Protein AF-A0A6V7L854-F1 (afdb_monomer)

Nearest PDB structures (foldseek):
  8qci-assembly1_B  TM=9.458E-01  e=1.255E-03  Homo sapiens
  8d3d-assembly1_A  TM=9.422E-01  e=1.531E-02  Homo sapiens
  9gvj-assembly1_B  TM=8.737E-01  e=1.338E-01  Homo sapiens
  9gvq-assembly1_B  TM=8.737E-01  e=1.338E-01  Homo sapiens
  7pp6-assembly1_D  TM=8.796E-01  e=1.767E-01  Homo sapiens

InterPro domains:
  IPR001846 von Willebrand factor, type D domain [PF00094] (2-74)
  IPR001846 von Willebrand factor, type D domain [PS51233] (1-74)
  IPR052424 Kielin/Chordin-like & BMP-bindin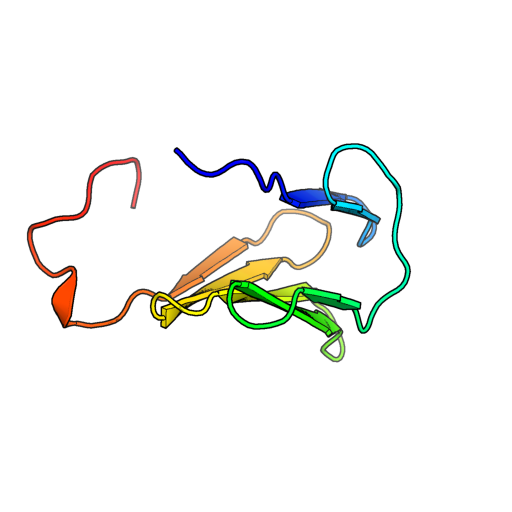g Regulator [PTHR46698] (3-74)

Secondary structure (DSSP, 8-state):
--S--EEEETTTEEEETTEE--SSEEETTTEEEEE-SS-EEEEETTS-EEEE-SSS-EEEE--GGGTTT--S--

Organism: NCBI:txid1563983

Foldseek 3Di:
DDPWDWDQAAPRFIDINNHTDDPQDDDPQFWTWHDDPQWIWIAGNQGWIWTGRRHDDIDIDDDPVCVVVDDDPD

Solvent-accessible surface area (backbone atoms only — not comparable to full-atom values): 4612 Å² total; per-residue (Å²): 135,74,99,71,48,78,46,83,38,63,79,68,38,43,25,53,72,85,42,77,61,69,77,71,41,75,46,86,97,48,35,39,36,40,69,58,101,68,32,40,37,39,41,35,74,90,52,42,33,38,42,33,51,24,78,82,58,74,48,77,47,70,52,76,90,47,67,96,70,74,83,74,96,118

Sequence (74 aa):
VGDLKVNLGQRMRVKVNGMKIEVPYRVPNRLEINRTADSILVTTQIGIKILWDGISFIEVSAPTSYRGRLCGLC

pLDDT: mean 95.22, std 7.28, range [45.91, 98.56]

Radius of gyration: 12.58 Å; Cα contacts (8 Å, |Δi|>4): 114; chains: 1; bounding box: 30×27×28 Å

Structure (mmCIF, N/CA/C/O backbone):
data_AF-A0A6V7L854-F1
#
_entry.id   AF-A0A6V7L854-F1
#
loop_
_atom_site.group_PDB
_atom_site.id
_atom_site.type_symbol
_atom_site.label_atom_id
_atom_site.label_alt_id
_atom_site.label_comp_id
_atom_site.label_asym_id
_atom_site.label_entity_id
_atom_site.label_seq_id
_atom_site.pdbx_PDB_ins_code
_atom_site.Cartn_x
_atom_site.Cartn_y
_atom_site.Cartn_z
_atom_site.occupancy
_atom_site.B_iso_or_equiv
_atom_site.auth_seq_id
_atom_site.auth_comp_id
_atom_site.auth_asym_id
_atom_site.auth_atom_id
_atom_site.pdbx_PDB_model_num
ATOM 1 N N . VAL A 1 1 ? -16.356 6.188 -2.248 1.00 45.91 1 VAL A N 1
ATOM 2 C CA . VAL A 1 1 ? -15.956 6.450 -0.847 1.00 45.91 1 VAL A CA 1
ATOM 3 C C . VAL A 1 1 ? -14.543 7.011 -0.882 1.00 45.91 1 VAL A C 1
ATOM 5 O O . VAL A 1 1 ? -13.620 6.259 -1.159 1.00 45.91 1 VAL A O 1
ATOM 8 N N . GLY A 1 2 ? -14.407 8.330 -0.717 1.00 64.75 2 GLY A N 1
ATOM 9 C CA . GLY A 1 2 ? -13.144 9.073 -0.829 1.00 64.75 2 GLY A CA 1
ATOM 10 C C . GLY A 1 2 ? -12.780 9.509 -2.257 1.00 64.75 2 GLY A C 1
ATOM 11 O O . GLY A 1 2 ? -12.866 8.718 -3.191 1.00 64.75 2 GLY A O 1
ATOM 12 N N . ASP A 1 3 ? -12.321 10.755 -2.405 1.00 83.19 3 ASP A N 1
ATOM 13 C CA . ASP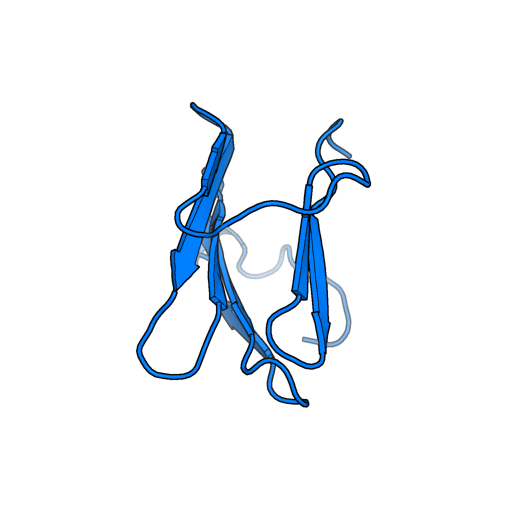 A 1 3 ? -11.884 11.367 -3.680 1.00 83.19 3 ASP A CA 1
ATOM 14 C C . ASP A 1 3 ? -10.464 10.943 -4.110 1.00 83.19 3 ASP A C 1
ATOM 16 O O . ASP A 1 3 ? -9.841 11.557 -4.977 1.00 83.19 3 ASP A O 1
ATOM 20 N N . LEU A 1 4 ? -9.897 9.930 -3.447 1.00 91.12 4 LEU A N 1
ATOM 21 C CA . LEU A 1 4 ? -8.526 9.474 -3.651 1.00 91.12 4 LEU A CA 1
ATOM 22 C C . LEU A 1 4 ? -8.523 8.034 -4.158 1.00 91.12 4 LEU A C 1
ATOM 24 O O . LEU A 1 4 ? -8.919 7.114 -3.447 1.00 91.12 4 LEU A O 1
ATOM 28 N N . LYS A 1 5 ? -8.031 7.839 -5.381 1.00 95.06 5 LYS A N 1
ATOM 29 C CA . LYS A 1 5 ? -7.908 6.534 -6.030 1.00 95.06 5 LYS A CA 1
ATOM 30 C C . LYS A 1 5 ? -6.441 6.191 -6.253 1.00 95.06 5 LYS A C 1
ATOM 32 O O . LYS A 1 5 ? -5.768 6.831 -7.062 1.00 95.06 5 LYS A O 1
ATOM 37 N N . VAL A 1 6 ? -5.969 5.139 -5.592 1.00 96.38 6 VAL A N 1
ATOM 38 C CA . VAL A 1 6 ? -4.644 4.552 -5.832 1.00 96.38 6 VAL A CA 1
ATOM 39 C C . VAL A 1 6 ? -4.802 3.332 -6.732 1.00 96.38 6 VAL A C 1
ATOM 41 O O . VAL A 1 6 ? -5.652 2.484 -6.482 1.00 96.38 6 VAL A O 1
ATOM 44 N N . ASN A 1 7 ? -4.003 3.245 -7.793 1.00 97.56 7 ASN A N 1
ATOM 45 C CA . ASN A 1 7 ? -3.940 2.075 -8.664 1.00 97.56 7 ASN A CA 1
ATOM 46 C C . ASN A 1 7 ? -2.529 1.495 -8.567 1.00 97.56 7 ASN A C 1
ATOM 48 O O . ASN A 1 7 ? -1.561 2.178 -8.914 1.00 97.56 7 ASN A O 1
ATOM 52 N N . LEU A 1 8 ? -2.435 0.247 -8.115 1.00 97.62 8 LEU A N 1
ATOM 53 C CA . LEU A 1 8 ? -1.209 -0.542 -8.072 1.00 97.62 8 LEU A CA 1
ATOM 54 C C . LEU A 1 8 ? -1.251 -1.519 -9.248 1.00 97.62 8 LEU A C 1
ATOM 56 O O . LEU A 1 8 ? -2.187 -2.301 -9.379 1.00 97.62 8 LEU A O 1
ATOM 60 N N . GLY A 1 9 ? -0.299 -1.403 -10.165 1.00 97.50 9 GLY A N 1
ATOM 61 C CA . GLY A 1 9 ? -0.219 -2.224 -11.366 1.00 97.50 9 GLY A CA 1
ATOM 62 C C . GLY A 1 9 ? 1.047 -3.064 -11.402 1.00 97.50 9 GLY A C 1
ATOM 63 O O . GLY A 1 9 ? 1.982 -2.854 -10.626 1.00 97.50 9 GLY A O 1
ATOM 64 N N . GLN A 1 10 ? 1.093 -3.987 -12.362 1.00 96.88 10 GLN A N 1
ATOM 65 C CA . GLN A 1 10 ? 2.283 -4.792 -12.615 1.00 96.88 10 GLN A CA 1
ATOM 66 C C . GLN A 1 10 ? 3.525 -3.932 -12.889 1.00 96.88 10 GLN A C 1
ATOM 68 O O . GLN A 1 10 ? 3.420 -2.785 -13.345 1.00 96.88 10 GLN A O 1
ATOM 73 N N . ARG A 1 11 ? 4.705 -4.512 -12.637 1.00 95.94 11 ARG A N 1
ATOM 74 C CA . ARG A 1 11 ? 6.019 -3.855 -12.730 1.00 95.94 11 ARG A CA 1
ATOM 75 C C . ARG A 1 11 ? 6.117 -2.626 -11.818 1.00 95.94 11 ARG A C 1
ATOM 77 O O . ARG A 1 11 ? 6.654 -1.595 -12.216 1.00 95.94 11 ARG A O 1
ATOM 84 N N . MET A 1 12 ? 5.548 -2.723 -10.613 1.00 96.12 12 MET A N 1
ATOM 85 C CA . MET A 1 12 ? 5.549 -1.664 -9.592 1.00 96.12 12 MET A CA 1
ATOM 86 C C . MET A 1 12 ? 4.968 -0.322 -10.055 1.00 96.12 12 MET A C 1
ATOM 88 O O . MET A 1 12 ? 5.360 0.742 -9.569 1.00 96.12 12 MET A O 1
ATOM 92 N N . ARG A 1 13 ? 4.045 -0.333 -11.023 1.00 97.06 13 ARG A N 1
ATOM 93 C CA . ARG A 1 13 ? 3.453 0.903 -11.539 1.00 97.06 13 ARG A CA 1
ATOM 94 C C . ARG A 1 13 ? 2.427 1.438 -10.547 1.00 97.06 13 ARG A C 1
ATOM 96 O O . ARG A 1 13 ? 1.419 0.78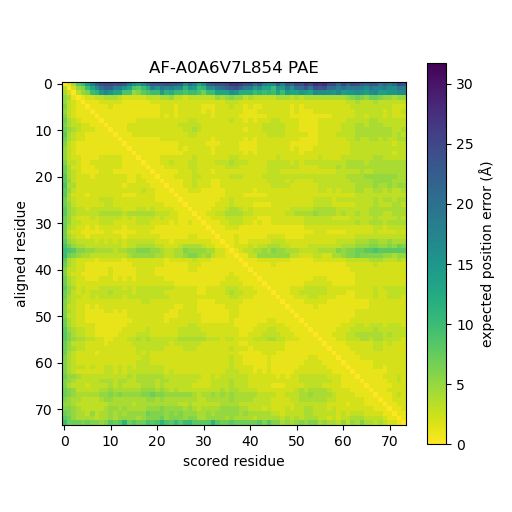4 -10.309 1.00 97.06 13 ARG A O 1
ATOM 103 N N . VAL A 1 14 ? 2.627 2.661 -10.064 1.00 98.25 14 VAL A N 1
ATOM 104 C CA . VAL A 1 14 ? 1.688 3.331 -9.155 1.00 98.25 14 VAL A CA 1
ATOM 105 C C . VAL A 1 14 ? 1.050 4.538 -9.837 1.00 98.25 14 VAL A C 1
ATOM 107 O O . VAL A 1 14 ? 1.733 5.332 -10.491 1.00 98.25 14 VAL A O 1
ATOM 110 N N . LYS A 1 15 ? -0.272 4.678 -9.694 1.00 98.06 15 LYS A N 1
ATOM 111 C CA . LYS A 1 15 ? -1.006 5.894 -10.065 1.00 98.06 15 LYS A CA 1
ATOM 112 C C . LYS A 1 15 ? -1.852 6.400 -8.907 1.00 98.06 15 LYS A C 1
ATOM 114 O O . LYS A 1 15 ? -2.559 5.609 -8.286 1.00 98.06 15 LYS A O 1
ATOM 119 N N . VAL A 1 16 ? -1.866 7.711 -8.703 1.00 96.81 16 VAL A N 1
ATOM 120 C CA . VAL A 1 16 ? -2.758 8.401 -7.765 1.00 96.81 16 VAL A CA 1
ATOM 121 C C . VAL A 1 16 ? -3.645 9.342 -8.568 1.00 96.81 16 VAL A C 1
ATOM 123 O O . VAL A 1 16 ? -3.147 10.164 -9.332 1.00 96.81 16 VAL A O 1
ATOM 126 N N . ASN A 1 17 ? -4.964 9.177 -8.456 1.00 95.44 17 ASN A N 1
ATOM 127 C CA . ASN A 1 17 ? -5.962 9.952 -9.203 1.00 95.44 17 ASN A CA 1
ATOM 128 C C . ASN A 1 17 ? -5.694 9.981 -10.719 1.00 95.44 17 ASN A C 1
ATOM 130 O O . ASN A 1 17 ? -5.798 11.008 -11.377 1.00 95.44 17 ASN A O 1
ATOM 134 N N . GLY A 1 18 ? -5.311 8.827 -11.275 1.00 96.12 18 GLY A N 1
ATOM 135 C CA . GLY A 1 18 ? -5.025 8.664 -12.704 1.00 96.12 18 GLY A CA 1
ATOM 136 C C . GLY A 1 18 ? -3.619 9.094 -13.135 1.00 96.12 18 GLY A C 1
ATOM 137 O O . GLY A 1 18 ? -3.149 8.620 -14.171 1.00 96.12 18 GLY A O 1
ATOM 138 N N . MET A 1 19 ? -2.907 9.882 -12.326 1.00 97.00 19 MET A N 1
ATOM 139 C CA . MET A 1 19 ? -1.547 10.336 -12.621 1.00 97.00 19 MET A CA 1
ATOM 140 C C . MET A 1 19 ? -0.511 9.324 -12.141 1.00 97.00 19 MET A C 1
ATOM 142 O O . MET A 1 19 ? -0.600 8.817 -11.023 1.00 97.00 19 MET A O 1
ATOM 146 N N . LYS A 1 20 ? 0.479 9.015 -12.985 1.00 97.62 20 LYS A N 1
ATOM 147 C CA . LYS A 1 20 ? 1.636 8.203 -12.584 1.00 97.62 20 LYS A CA 1
ATOM 148 C C . LYS A 1 20 ? 2.474 9.010 -11.592 1.00 97.62 20 LYS A C 1
ATOM 150 O O . LYS A 1 20 ? 2.742 10.177 -11.849 1.00 97.62 20 LYS A O 1
ATOM 155 N N . ILE A 1 21 ? 2.877 8.379 -10.495 1.00 97.62 21 ILE A N 1
ATOM 156 C CA . ILE A 1 21 ? 3.725 9.002 -9.473 1.00 97.62 21 ILE A CA 1
ATOM 157 C C . ILE A 1 21 ? 5.059 8.269 -9.363 1.00 97.62 21 ILE A C 1
ATOM 159 O O . ILE A 1 21 ? 5.187 7.121 -9.801 1.00 97.62 21 ILE A O 1
ATOM 163 N N . GLU A 1 22 ? 6.032 8.937 -8.759 1.00 96.75 22 GLU A N 1
ATOM 164 C CA . GLU A 1 22 ? 7.269 8.328 -8.280 1.00 96.75 22 GLU A CA 1
ATOM 165 C C . GLU A 1 22 ? 7.165 8.073 -6.778 1.00 96.75 22 GLU A C 1
ATOM 167 O O . GLU A 1 22 ? 6.493 8.810 -6.062 1.00 96.75 22 GLU A O 1
ATOM 172 N N . VAL A 1 23 ? 7.785 6.991 -6.315 1.00 96.69 23 VAL A N 1
ATOM 173 C CA . VAL A 1 23 ? 7.759 6.553 -4.914 1.00 96.69 23 VAL A CA 1
ATOM 174 C C . VAL A 1 23 ? 9.117 6.907 -4.286 1.00 96.69 23 VAL A C 1
ATOM 176 O O . VAL A 1 23 ? 10.129 6.616 -4.927 1.00 96.69 23 VAL A O 1
ATOM 179 N N . PRO A 1 24 ? 9.178 7.482 -3.066 1.00 97.88 24 PRO A N 1
ATOM 180 C CA . PRO A 1 24 ? 8.082 7.642 -2.107 1.00 97.88 24 PRO A CA 1
ATOM 181 C C . PRO A 1 24 ? 7.101 8.767 -2.461 1.00 97.88 24 PRO A C 1
ATOM 183 O O . PRO A 1 24 ? 7.477 9.798 -3.008 1.00 97.88 24 PRO A O 1
ATOM 186 N N . TYR A 1 25 ? 5.82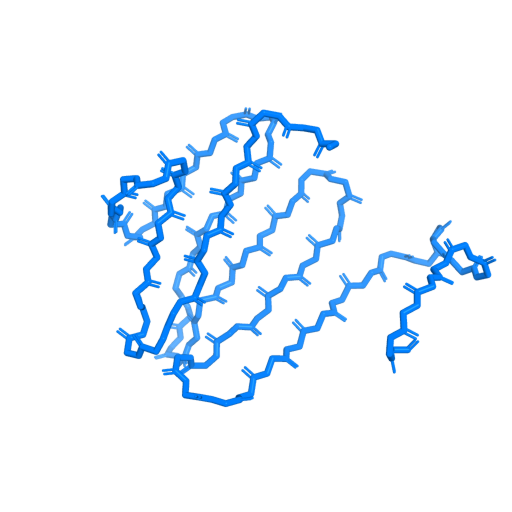6 8.566 -2.119 1.00 98.12 25 TYR A N 1
ATOM 187 C CA . TYR A 1 25 ? 4.754 9.536 -2.347 1.00 98.12 25 TYR A CA 1
ATOM 188 C C . TYR A 1 25 ? 3.836 9.623 -1.133 1.00 98.12 25 TYR A C 1
ATOM 190 O O . TYR A 1 25 ? 3.425 8.605 -0.577 1.00 98.12 25 TYR A O 1
ATOM 198 N N . ARG A 1 26 ? 3.460 10.839 -0.738 1.00 97.38 26 ARG A N 1
ATOM 199 C CA . ARG A 1 26 ? 2.615 11.073 0.434 1.00 97.38 26 ARG A CA 1
ATOM 200 C C . ARG A 1 26 ? 1.470 12.011 0.097 1.00 97.38 26 ARG A C 1
ATOM 202 O O . ARG A 1 26 ? 1.670 13.061 -0.504 1.00 97.38 26 ARG A O 1
ATOM 209 N N . VAL A 1 27 ? 0.280 11.652 0.567 1.00 95.88 27 VAL A N 1
ATOM 210 C CA . VAL A 1 27 ? -0.867 12.557 0.637 1.00 95.88 27 VAL A CA 1
ATOM 211 C C . VAL A 1 27 ? -1.097 12.859 2.118 1.00 95.88 27 VAL A C 1
ATOM 213 O O . VAL A 1 27 ? -1.517 11.955 2.851 1.00 95.88 27 VAL A O 1
ATOM 216 N N . PRO A 1 28 ? -0.786 14.084 2.587 1.00 95.06 28 PRO A N 1
ATOM 217 C CA . PRO A 1 28 ? -0.907 14.451 3.994 1.00 95.06 28 PRO A CA 1
ATOM 218 C C . PRO A 1 28 ? -2.284 14.104 4.547 1.00 95.06 28 PRO A C 1
ATOM 220 O O . PRO A 1 28 ? -3.294 14.369 3.895 1.00 95.06 28 PRO A O 1
ATOM 223 N N . ASN A 1 29 ? -2.313 13.498 5.737 1.00 93.06 29 ASN A N 1
ATOM 224 C CA . ASN A 1 29 ? -3.548 13.062 6.391 1.00 93.06 29 ASN A CA 1
ATOM 225 C C . ASN A 1 29 ? -4.453 12.269 5.439 1.00 93.06 29 ASN A C 1
ATOM 227 O O . ASN A 1 29 ? -5.649 12.547 5.361 1.00 93.06 29 ASN A O 1
ATOM 231 N N . ARG A 1 30 ? -3.872 11.359 4.640 1.00 94.62 30 ARG A N 1
ATOM 232 C CA . ARG A 1 30 ? -4.606 10.362 3.845 1.00 94.62 30 ARG A CA 1
ATOM 233 C C . ARG A 1 30 ? -3.836 9.057 3.725 1.00 94.62 30 ARG A C 1
ATOM 235 O O . ARG A 1 30 ? -4.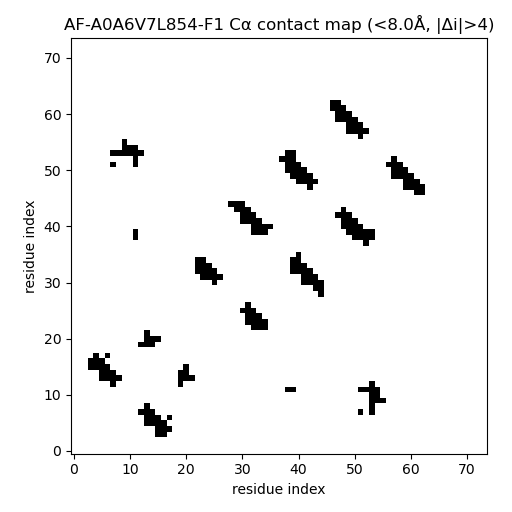327 8.020 4.173 1.00 94.62 30 ARG A O 1
ATOM 242 N N . LEU A 1 31 ? -2.649 9.099 3.122 1.00 96.00 31 LEU A N 1
ATOM 243 C CA . LEU A 1 31 ? -1.836 7.907 2.895 1.00 96.00 31 LEU A CA 1
ATOM 244 C C . LEU A 1 31 ? -0.363 8.219 2.643 1.00 96.00 31 LEU A C 1
ATOM 246 O O . LEU A 1 31 ? 0.016 9.341 2.302 1.00 96.00 31 LEU A O 1
ATOM 250 N N . GLU A 1 32 ? 0.440 7.173 2.740 1.00 98.06 32 GLU A N 1
ATOM 251 C CA . GLU A 1 32 ? 1.844 7.138 2.368 1.00 98.06 32 GLU A CA 1
ATOM 252 C C . GLU A 1 32 ? 2.103 5.909 1.494 1.00 98.06 32 GLU A C 1
ATOM 254 O O . GLU A 1 32 ? 1.564 4.831 1.748 1.00 98.06 32 GLU A O 1
ATOM 259 N N . ILE A 1 33 ? 2.893 6.087 0.443 1.00 98.50 33 ILE A N 1
ATOM 260 C CA . ILE A 1 33 ? 3.292 5.048 -0.500 1.00 98.50 33 ILE A CA 1
ATOM 261 C C . ILE A 1 33 ? 4.810 4.986 -0.473 1.00 98.50 33 ILE A C 1
ATOM 263 O O . ILE A 1 33 ? 5.474 5.955 -0.841 1.00 98.50 33 ILE A O 1
ATOM 267 N N . ASN A 1 34 ? 5.344 3.837 -0.081 1.00 98.31 34 ASN A N 1
ATOM 268 C CA . ASN A 1 34 ? 6.772 3.572 -0.014 1.00 98.31 34 ASN A CA 1
ATOM 269 C C . ASN A 1 34 ? 7.132 2.330 -0.820 1.00 98.31 34 ASN A C 1
ATOM 271 O O . ASN A 1 34 ? 6.281 1.503 -1.149 1.00 98.31 34 ASN A O 1
ATOM 275 N N . ARG A 1 35 ? 8.419 2.208 -1.130 1.00 96.69 35 ARG A N 1
ATOM 276 C CA . ARG A 1 35 ? 8.997 1.020 -1.747 1.00 96.69 35 ARG A CA 1
ATOM 277 C C . ARG A 1 35 ? 9.798 0.261 -0.687 1.00 96.69 35 ARG A C 1
ATOM 279 O O . ARG A 1 35 ? 10.605 0.867 0.013 1.00 96.69 35 ARG A O 1
ATOM 286 N N . THR A 1 36 ? 9.554 -1.039 -0.566 1.00 94.69 36 THR A N 1
ATOM 287 C CA . THR A 1 36 ? 10.435 -1.980 0.146 1.00 94.69 36 THR A CA 1
ATOM 288 C C . THR A 1 36 ? 11.464 -2.548 -0.840 1.00 94.69 36 THR A C 1
ATOM 290 O O . THR A 1 36 ? 11.551 -2.087 -1.977 1.00 94.69 36 THR A O 1
ATOM 293 N N . ALA A 1 37 ? 12.257 -3.548 -0.444 1.00 91.56 37 ALA A N 1
ATOM 294 C CA . ALA A 1 37 ? 13.199 -4.194 -1.362 1.00 91.56 37 ALA A CA 1
ATOM 295 C C . ALA A 1 37 ? 12.517 -4.740 -2.636 1.00 91.56 37 ALA A C 1
ATOM 297 O O . ALA A 1 37 ? 13.073 -4.646 -3.728 1.00 91.56 37 ALA A O 1
ATOM 298 N N . ASP A 1 38 ? 11.299 -5.261 -2.499 1.00 94.88 38 ASP A N 1
ATOM 299 C CA . ASP A 1 38 ? 10.617 -6.084 -3.497 1.00 94.88 38 ASP A CA 1
ATOM 300 C C . ASP A 1 38 ? 9.128 -5.753 -3.672 1.00 94.88 38 ASP A C 1
ATOM 302 O O . ASP A 1 38 ? 8.454 -6.444 -4.425 1.00 94.88 38 ASP A O 1
ATOM 306 N N . SER A 1 39 ? 8.599 -4.723 -3.001 1.00 98.06 39 SER A N 1
ATOM 307 C CA . SER A 1 39 ? 7.165 -4.407 -2.990 1.00 98.06 39 SER A CA 1
ATOM 308 C C . SER A 1 39 ? 6.875 -2.905 -2.902 1.00 98.06 39 SER A C 1
ATOM 310 O O . SER A 1 39 ? 7.713 -2.085 -2.516 1.00 98.06 39 SER A O 1
ATOM 312 N N . ILE A 1 40 ? 5.642 -2.527 -3.238 1.00 98.44 40 ILE A N 1
ATOM 313 C CA . ILE A 1 40 ? 5.041 -1.242 -2.874 1.00 98.44 40 ILE A CA 1
ATOM 314 C C . ILE A 1 40 ? 4.218 -1.430 -1.602 1.00 98.44 40 ILE A C 1
ATOM 316 O O . ILE A 1 40 ? 3.294 -2.240 -1.576 1.00 98.44 40 ILE A O 1
ATOM 320 N N . LEU A 1 41 ? 4.522 -0.638 -0.576 1.00 98.56 41 LEU A N 1
ATOM 321 C CA . LEU A 1 41 ? 3.748 -0.547 0.655 1.00 98.56 41 LEU A CA 1
ATOM 322 C C . LEU A 1 41 ? 2.884 0.715 0.624 1.00 98.56 41 LEU A C 1
ATOM 324 O O . LEU A 1 41 ? 3.406 1.830 0.624 1.00 98.56 41 LEU A O 1
ATOM 328 N N . VAL A 1 42 ? 1.565 0.547 0.656 1.00 98.38 42 VAL A N 1
ATOM 329 C CA . VAL A 1 42 ? 0.608 1.636 0.874 1.00 98.38 42 VAL A CA 1
ATOM 330 C C . VAL A 1 42 ? 0.134 1.579 2.317 1.00 98.38 42 VAL A C 1
ATOM 332 O O . VAL A 1 42 ? -0.456 0.590 2.741 1.00 98.38 42 VAL A O 1
ATOM 335 N N . THR A 1 43 ? 0.353 2.652 3.068 1.00 98.19 43 THR A N 1
ATOM 336 C CA . THR A 1 43 ? -0.181 2.825 4.421 1.00 98.19 43 THR A CA 1
ATOM 337 C C . THR A 1 43 ? -1.236 3.913 4.396 1.00 98.19 43 THR A C 1
ATOM 339 O O . THR A 1 43 ? -0.962 5.051 4.022 1.00 98.19 43 THR A O 1
ATOM 342 N N . THR A 1 44 ? -2.456 3.574 4.795 1.00 97.12 44 THR A N 1
ATOM 343 C CA . THR A 1 44 ? -3.547 4.543 4.910 1.00 97.12 44 THR A CA 1
ATOM 344 C C . THR A 1 44 ? -3.666 5.042 6.343 1.00 97.12 44 THR A C 1
ATOM 346 O O . THR A 1 44 ? -3.374 4.331 7.303 1.00 97.12 44 THR A O 1
ATOM 349 N N . GLN A 1 45 ? -4.170 6.257 6.505 1.00 95.44 45 GLN A N 1
ATOM 350 C CA . GLN A 1 45 ? -4.447 6.838 7.818 1.00 95.44 45 GLN A CA 1
ATOM 351 C C . GLN A 1 45 ? -5.470 6.064 8.658 1.00 95.44 45 GLN A C 1
ATOM 353 O O . GLN A 1 45 ? -5.453 6.148 9.880 1.00 95.44 45 GLN A O 1
ATOM 358 N N . ILE A 1 46 ? -6.366 5.313 8.007 1.00 94.25 46 ILE A N 1
ATOM 359 C CA . ILE A 1 46 ? -7.387 4.498 8.679 1.00 94.25 46 ILE A CA 1
ATOM 360 C C . ILE A 1 46 ? -6.823 3.154 9.173 1.00 94.25 46 ILE A C 1
ATOM 362 O O . ILE A 1 46 ? -7.576 2.300 9.639 1.00 94.25 46 ILE A O 1
ATOM 366 N N . GLY A 1 47 ? -5.506 2.959 9.046 1.00 96.12 47 GLY A N 1
ATOM 367 C CA . GLY A 1 47 ? -4.761 1.807 9.544 1.00 96.12 47 GLY A CA 1
ATOM 368 C C . GLY A 1 47 ? -4.672 0.625 8.579 1.00 96.12 47 GLY A C 1
ATOM 369 O O . GLY A 1 47 ? -3.947 -0.319 8.878 1.00 96.12 47 GLY A O 1
ATOM 370 N N . ILE A 1 48 ? -5.354 0.666 7.428 1.00 96.62 48 ILE A N 1
ATOM 371 C CA . ILE A 1 48 ? -5.226 -0.370 6.393 1.00 96.62 48 ILE A CA 1
ATOM 372 C C . ILE A 1 48 ? -3.864 -0.240 5.710 1.00 96.62 48 ILE A C 1
ATOM 374 O O . ILE A 1 48 ? -3.479 0.863 5.296 1.00 96.62 48 ILE A O 1
ATOM 378 N N . LYS A 1 49 ? -3.170 -1.369 5.568 1.00 98.06 49 LYS A N 1
ATOM 379 C CA . LYS A 1 49 ? -1.905 -1.499 4.840 1.00 98.06 49 LYS A CA 1
ATOM 380 C C . LYS A 1 49 ? -2.070 -2.458 3.668 1.00 98.06 49 LYS A C 1
ATOM 382 O O . LYS A 1 49 ? -2.754 -3.469 3.798 1.00 98.06 49 LYS A O 1
ATOM 387 N N . ILE A 1 50 ? -1.446 -2.130 2.543 1.00 97.94 50 ILE A N 1
ATOM 388 C CA . ILE A 1 50 ? -1.415 -2.973 1.344 1.00 97.94 50 ILE A CA 1
ATOM 389 C C . ILE A 1 50 ? 0.040 -3.157 0.930 1.00 97.94 50 ILE A C 1
ATOM 391 O O . ILE A 1 50 ? 0.739 -2.161 0.731 1.00 97.94 50 ILE A O 1
ATOM 395 N N . LEU A 1 51 ? 0.471 -4.405 0.771 1.00 98.31 51 LEU A N 1
ATOM 396 C CA . LEU A 1 51 ? 1.762 -4.771 0.197 1.00 98.31 51 LEU A CA 1
ATOM 397 C C . LEU A 1 51 ? 1.529 -5.396 -1.181 1.00 98.31 51 LEU A C 1
ATOM 399 O O . LEU A 1 51 ? 0.720 -6.312 -1.313 1.00 98.31 51 LEU A O 1
ATOM 403 N N . TRP A 1 52 ? 2.201 -4.878 -2.206 1.00 98.44 52 TRP A N 1
A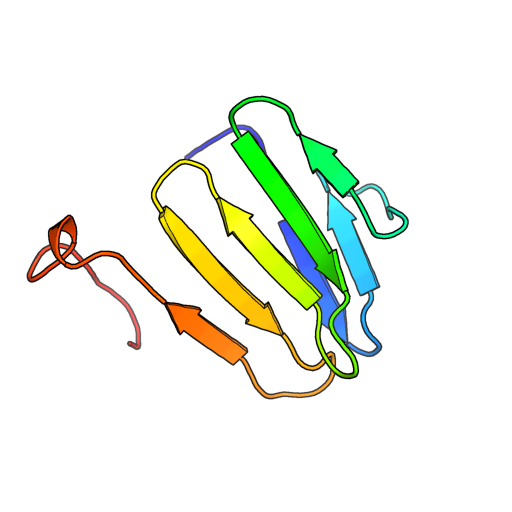TOM 404 C CA . TRP A 1 52 ? 2.051 -5.320 -3.593 1.00 98.44 52 TRP A CA 1
ATOM 405 C C . TRP A 1 52 ? 3.411 -5.599 -4.227 1.00 98.44 52 TRP A C 1
ATOM 407 O O . TRP A 1 52 ? 4.221 -4.679 -4.358 1.00 98.44 52 TRP A O 1
ATOM 417 N N . ASP A 1 53 ? 3.627 -6.833 -4.678 1.00 97.88 53 ASP A N 1
ATOM 418 C CA . ASP A 1 53 ? 4.895 -7.307 -5.259 1.00 97.88 53 ASP A CA 1
ATOM 419 C C . ASP A 1 53 ? 5.117 -6.873 -6.723 1.00 97.88 53 ASP A C 1
ATOM 421 O O . ASP A 1 53 ? 6.145 -7.164 -7.332 1.00 97.88 53 ASP A O 1
ATOM 425 N N . GLY A 1 54 ? 4.152 -6.191 -7.346 1.00 97.62 54 GLY A N 1
ATOM 426 C CA . GLY A 1 54 ? 4.267 -5.800 -8.750 1.00 97.62 54 GLY A CA 1
ATOM 427 C C . GLY A 1 54 ? 4.021 -6.928 -9.754 1.00 97.62 54 GLY A C 1
ATOM 428 O O . GLY A 1 54 ? 4.212 -6.688 -10.951 1.00 97.62 54 GLY A O 1
ATOM 429 N N . ILE A 1 55 ? 3.597 -8.115 -9.324 1.00 97.75 55 ILE A N 1
ATOM 430 C CA . ILE A 1 55 ? 3.404 -9.301 -10.165 1.00 97.75 55 ILE A CA 1
ATOM 431 C C . ILE A 1 55 ? 2.030 -9.923 -9.905 1.00 97.75 55 ILE A C 1
ATOM 433 O O . ILE A 1 55 ? 1.174 -9.871 -10.795 1.00 97.75 55 ILE A O 1
ATOM 437 N N . SER A 1 56 ? 1.826 -10.513 -8.726 1.00 96.62 56 SER A N 1
ATOM 438 C CA . SER A 1 56 ? 0.632 -11.308 -8.401 1.00 96.62 56 SER A CA 1
ATOM 439 C C . SER A 1 56 ? 0.324 -11.419 -6.909 1.00 96.62 56 SER A C 1
ATOM 441 O O . SER A 1 56 ? -0.827 -11.679 -6.561 1.00 96.62 56 SER A O 1
ATOM 443 N N . PHE A 1 57 ? 1.309 -11.218 -6.033 1.00 96.94 57 PHE A N 1
ATOM 444 C CA . PHE A 1 57 ? 1.109 -11.287 -4.595 1.00 96.94 57 PHE A CA 1
ATOM 445 C C . PHE A 1 57 ? 0.599 -9.954 -4.046 1.00 96.94 57 PHE A C 1
ATOM 447 O O . PHE A 1 57 ? 1.192 -8.892 -4.255 1.00 96.94 57 PHE A O 1
ATOM 454 N N . ILE A 1 58 ? -0.497 -10.033 -3.293 1.00 96.88 58 ILE A N 1
ATOM 455 C CA . ILE A 1 58 ? -1.041 -8.920 -2.527 1.00 96.88 58 ILE A CA 1
ATOM 456 C C . ILE A 1 58 ? -1.301 -9.363 -1.092 1.00 96.88 58 ILE A C 1
ATOM 458 O O . ILE A 1 58 ? -1.942 -10.384 -0.851 1.00 96.88 58 ILE A O 1
ATOM 462 N N . GLU A 1 59 ? -0.842 -8.559 -0.143 1.00 97.56 59 GLU A N 1
ATOM 463 C CA . GLU A 1 59 ? -1.191 -8.699 1.266 1.00 97.56 59 GLU A CA 1
ATOM 464 C C . GLU A 1 59 ? -1.971 -7.466 1.714 1.00 97.56 59 GLU A C 1
ATOM 466 O O . GLU A 1 59 ? -1.605 -6.329 1.400 1.00 97.56 59 GLU A O 1
ATOM 471 N N . VAL A 1 60 ? -3.048 -7.691 2.465 1.00 97.50 60 VAL A N 1
ATOM 472 C CA . VAL A 1 60 ? -3.843 -6.630 3.082 1.00 97.50 60 VAL A CA 1
ATOM 473 C C . VAL A 1 60 ? -3.841 -6.843 4.588 1.00 97.50 60 VAL A C 1
ATOM 475 O O . VAL A 1 60 ? -4.350 -7.847 5.079 1.00 97.50 60 VAL A O 1
ATOM 478 N N . SER A 1 61 ? -3.304 -5.879 5.332 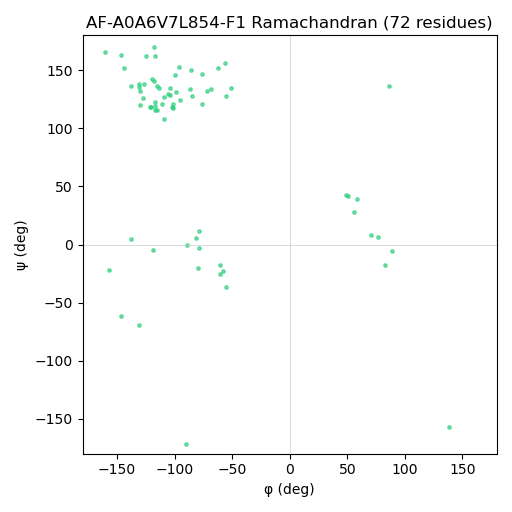1.00 98.00 61 SER A N 1
ATOM 479 C CA . SER A 1 61 ? -3.360 -5.882 6.794 1.00 98.00 61 SER A CA 1
ATOM 480 C C . SER A 1 61 ? -4.401 -4.873 7.273 1.00 98.00 61 SER A C 1
ATOM 482 O O . SER A 1 61 ? -4.367 -3.698 6.892 1.00 98.00 61 SER A O 1
ATOM 484 N N . ALA A 1 62 ? -5.306 -5.314 8.146 1.00 97.88 62 ALA A N 1
ATOM 485 C CA . ALA A 1 62 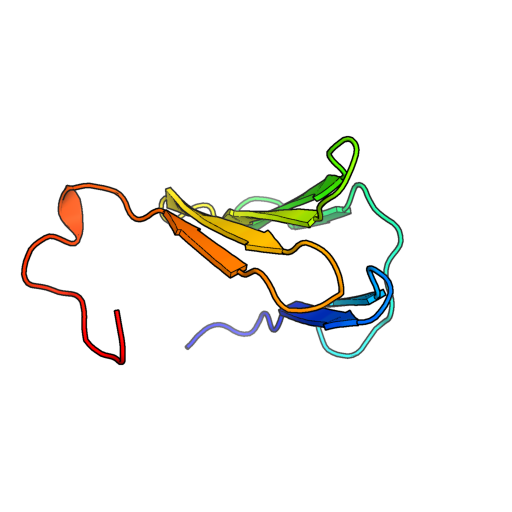? -6.320 -4.469 8.767 1.00 97.88 62 ALA A CA 1
ATOM 486 C C . ALA A 1 62 ? -6.168 -4.458 10.300 1.00 97.88 62 ALA A C 1
ATOM 488 O O . ALA A 1 62 ? -5.873 -5.499 10.890 1.00 97.88 62 ALA A O 1
ATOM 489 N N . PRO A 1 63 ? -6.390 -3.316 10.976 1.00 98.00 63 PRO A N 1
ATOM 490 C CA . PRO A 1 63 ? -6.420 -3.266 12.435 1.00 98.00 63 PRO A CA 1
ATOM 491 C C . PRO A 1 63 ? -7.542 -4.129 13.030 1.00 98.00 63 PRO A C 1
ATOM 493 O O . PRO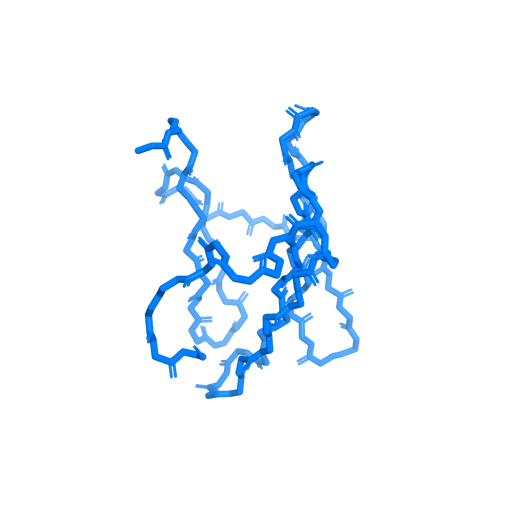 A 1 63 ? -8.622 -4.252 12.452 1.00 98.00 63 PRO A O 1
ATOM 496 N N . THR A 1 64 ? -7.345 -4.633 14.252 1.00 97.31 64 THR A N 1
ATOM 497 C CA . THR A 1 64 ? -8.337 -5.458 14.972 1.00 97.31 64 THR A CA 1
ATOM 498 C C . THR A 1 64 ? -9.689 -4.760 15.171 1.00 97.31 64 THR A C 1
ATOM 500 O O . THR A 1 64 ? -10.710 -5.428 15.311 1.00 97.31 64 THR A O 1
ATOM 503 N N . SER A 1 65 ? -9.737 -3.423 15.130 1.00 97.50 65 SER A N 1
ATOM 504 C CA . SER A 1 65 ? -10.983 -2.641 15.187 1.00 97.50 65 SER A CA 1
ATOM 505 C C . SER A 1 65 ? -11.954 -2.927 14.032 1.00 97.50 65 SER A C 1
ATOM 507 O O . SER A 1 65 ? -13.143 -2.632 14.148 1.00 97.50 65 SER A O 1
ATOM 509 N N . TYR A 1 66 ? -11.476 -3.531 12.941 1.00 96.69 66 TYR A N 1
ATOM 510 C CA . TYR A 1 66 ? -12.297 -3.965 11.811 1.00 96.69 66 TYR A CA 1
ATOM 511 C C . TYR A 1 66 ? -12.839 -5.398 11.955 1.00 96.69 66 TYR A C 1
ATOM 513 O O . TYR A 1 66 ? -13.566 -5.869 11.079 1.00 96.69 66 TYR A O 1
ATOM 521 N N . ARG A 1 67 ? -12.534 -6.110 13.049 1.00 96.38 67 ARG A N 1
ATOM 522 C CA . ARG A 1 67 ? -13.018 -7.481 13.281 1.00 96.38 67 ARG A CA 1
ATOM 523 C C . ARG A 1 67 ? -14.548 -7.544 13.205 1.00 96.38 67 ARG A C 1
ATOM 525 O O . ARG A 1 67 ? -15.238 -6.771 13.864 1.00 96.38 67 ARG A O 1
ATOM 532 N N . GLY A 1 68 ? -15.069 -8.468 12.394 1.00 96.88 68 GLY A N 1
ATOM 533 C CA . GLY A 1 68 ? -16.511 -8.642 12.172 1.00 96.88 68 GLY A CA 1
ATOM 534 C C . GLY A 1 68 ? -17.185 -7.518 11.371 1.00 96.88 68 GLY A C 1
ATOM 535 O O . GLY A 1 68 ? -18.408 -7.492 11.293 1.00 96.88 68 GLY A O 1
ATOM 536 N N . ARG A 1 69 ? -16.414 -6.579 10.800 1.00 96.19 69 ARG A N 1
ATOM 537 C CA . ARG A 1 69 ? -16.915 -5.439 10.005 1.00 96.19 69 ARG A CA 1
ATOM 538 C C . ARG A 1 69 ? -16.407 -5.432 8.562 1.00 96.19 69 ARG A C 1
ATOM 540 O O . ARG A 1 69 ? -16.789 -4.557 7.790 1.00 96.19 69 ARG A O 1
ATOM 547 N N . LEU A 1 70 ? -15.517 -6.361 8.215 1.00 95.38 70 LEU A N 1
ATOM 548 C CA . LEU A 1 70 ? -15.008 -6.533 6.858 1.00 95.38 70 LEU A CA 1
ATOM 549 C C . LEU A 1 70 ? -15.951 -7.426 6.047 1.00 95.38 70 LEU A C 1
ATOM 551 O O . LEU A 1 70 ? -16.620 -8.300 6.592 1.00 95.38 70 LEU A O 1
ATOM 555 N N . CYS A 1 71 ? -15.983 -7.194 4.740 1.00 95.75 71 CYS A N 1
ATOM 556 C CA . CYS A 1 71 ? -16.660 -8.036 3.763 1.00 95.75 71 CYS A CA 1
ATOM 557 C C . CYS A 1 71 ? -15.834 -8.057 2.471 1.00 95.75 71 CYS A C 1
ATOM 559 O O . CYS A 1 71 ? -15.103 -7.104 2.186 1.00 95.75 71 CYS A O 1
ATOM 561 N N . GLY A 1 72 ? -15.935 -9.137 1.701 1.00 93.75 72 GLY A N 1
ATOM 562 C CA . GLY A 1 72 ? -15.158 -9.333 0.480 1.00 93.75 72 GLY A CA 1
ATOM 563 C C . GLY A 1 72 ? -14.656 -10.766 0.358 1.00 93.75 72 GLY A C 1
ATOM 564 O O . GLY A 1 72 ? -15.245 -11.679 0.926 1.00 93.75 72 GLY A O 1
ATOM 565 N N . LEU A 1 73 ? -13.586 -10.948 -0.414 1.00 92.06 73 LEU A N 1
ATOM 566 C CA . LEU A 1 73 ? -12.956 -12.255 -0.627 1.00 92.06 73 LEU A CA 1
ATOM 567 C C . LEU A 1 73 ? -12.033 -12.691 0.523 1.00 92.06 73 LEU A C 1
ATOM 569 O O . LEU A 1 73 ? -11.714 -13.873 0.605 1.00 92.06 73 LEU A O 1
ATOM 573 N N . CYS A 1 74 ? -11.567 -11.742 1.341 1.00 85.94 74 CYS A N 1
ATOM 574 C CA . CYS A 1 74 ? -10.668 -11.989 2.470 1.00 85.94 74 CYS A CA 1
ATOM 575 C C . CYS A 1 74 ? -11.411 -12.496 3.708 1.00 85.94 74 CYS A C 1
ATOM 577 O O . CYS A 1 74 ? -12.549 -12.025 3.939 1.00 85.94 74 CYS A O 1
#

Mean predicted aligned error: 2.97 Å